Protein AF-A0A1M6EEF3-F1 (afdb_monomer_lite)

Radius of gyration: 14.66 Å; chains: 1; bounding box: 43×31×36 Å

Foldseek 3Di:
DCVVVVVLVVLVVCCVVFVQLLSLVVQLVVLLVVLVVQVVVVHDVVSSVVSCVRNVVSVVVNVVQPDDPDPVSNGDRDDPPPPD

pLDDT: mean 86.14, std 10.85, range [40.59, 94.94]

Organism: NCBI:txid415425

Structure (mmCIF, N/CA/C/O backbone):
data_AF-A0A1M6EEF3-F1
#
_entry.id   AF-A0A1M6EEF3-F1
#
loop_
_atom_site.group_PDB
_atom_site.id
_atom_site.type_symbol
_atom_site.label_atom_id
_atom_site.label_alt_id
_atom_site.label_comp_id
_atom_site.label_asym_id
_atom_site.label_entity_id
_atom_site.label_seq_id
_atom_site.pdbx_PDB_ins_code
_atom_site.Cartn_x
_atom_site.Cartn_y
_atom_site.Cartn_z
_atom_site.occupancy
_atom_site.B_iso_or_equiv
_atom_site.auth_seq_id
_atom_site.auth_comp_id
_atom_site.auth_asym_id
_atom_site.auth_atom_id
_atom_site.pdbx_PDB_model_num
ATOM 1 N N . MET A 1 1 ? 11.521 -17.293 -4.159 1.00 60.12 1 MET A N 1
ATOM 2 C CA . MET A 1 1 ? 11.214 -16.581 -2.897 1.00 60.12 1 MET A CA 1
ATOM 3 C C . MET A 1 1 ? 9.699 -16.626 -2.642 1.00 60.12 1 MET A C 1
ATOM 5 O O . MET A 1 1 ? 9.028 -15.640 -2.913 1.00 60.12 1 MET A O 1
ATOM 9 N N . PRO A 1 2 ? 9.123 -17.758 -2.187 1.00 81.06 2 PRO A N 1
ATOM 10 C CA . PRO A 1 2 ? 7.662 -17.913 -2.061 1.00 81.06 2 PRO A CA 1
ATOM 11 C C . PRO A 1 2 ? 7.047 -17.083 -0.921 1.00 81.06 2 PRO A C 1
ATOM 13 O O . PRO A 1 2 ? 5.864 -16.767 -0.955 1.00 81.06 2 PRO A O 1
ATOM 16 N N . TYR A 1 3 ? 7.855 -16.693 0.066 1.00 85.75 3 TYR A N 1
ATOM 17 C CA . TYR A 1 3 ? 7.398 -15.995 1.268 1.00 85.75 3 TYR A CA 1
ATOM 18 C C . TYR A 1 3 ? 6.754 -14.633 0.980 1.00 85.75 3 TYR A C 1
ATOM 20 O O . TYR A 1 3 ? 5.768 -14.287 1.619 1.00 85.75 3 TYR A O 1
ATOM 28 N N . ILE A 1 4 ? 7.264 -13.891 -0.010 1.00 84.31 4 ILE A N 1
ATOM 29 C CA . ILE A 1 4 ? 6.718 -12.576 -0.385 1.00 84.31 4 ILE A CA 1
ATOM 30 C C . ILE A 1 4 ? 5.318 -12.737 -0.988 1.00 84.31 4 ILE A C 1
ATOM 32 O O . ILE A 1 4 ? 4.390 -12.062 -0.564 1.00 84.31 4 ILE A O 1
ATOM 36 N N . GLY A 1 5 ? 5.138 -13.706 -1.891 1.00 83.44 5 GLY A N 1
ATOM 37 C CA . GLY A 1 5 ? 3.828 -13.971 -2.491 1.00 83.44 5 GLY A CA 1
ATOM 38 C C . GLY A 1 5 ? 2.788 -14.462 -1.478 1.00 83.44 5 GLY A C 1
ATOM 39 O O . GLY A 1 5 ? 1.622 -14.097 -1.570 1.00 83.44 5 GLY A O 1
ATOM 40 N N . ILE A 1 6 ? 3.200 -15.248 -0.475 1.00 89.94 6 ILE A N 1
ATOM 41 C CA . ILE A 1 6 ? 2.306 -15.660 0.620 1.00 89.94 6 ILE A CA 1
ATOM 42 C C . ILE A 1 6 ? 1.868 -14.443 1.444 1.00 89.94 6 ILE A C 1
ATOM 44 O O . ILE A 1 6 ? 0.689 -14.327 1.777 1.00 89.94 6 ILE A O 1
ATOM 48 N N . LEU A 1 7 ? 2.789 -13.521 1.743 1.00 87.50 7 LEU A N 1
ATOM 49 C CA . LEU A 1 7 ? 2.460 -12.279 2.444 1.00 87.50 7 LEU A CA 1
ATOM 50 C C . LEU A 1 7 ? 1.482 -11.414 1.641 1.00 87.50 7 LEU A C 1
ATOM 52 O O . LEU A 1 7 ? 0.516 -10.932 2.225 1.00 87.50 7 LEU A O 1
ATOM 56 N N . ASP A 1 8 ? 1.672 -11.274 0.327 1.00 87.00 8 ASP A N 1
ATOM 57 C CA . ASP A 1 8 ? 0.749 -10.521 -0.535 1.00 87.00 8 ASP A CA 1
ATOM 58 C C . ASP A 1 8 ? -0.669 -11.114 -0.506 1.00 87.00 8 ASP A C 1
ATOM 60 O O . ASP A 1 8 ? -1.650 -10.378 -0.396 1.00 87.00 8 ASP A O 1
ATOM 64 N N . ILE A 1 9 ? -0.793 -12.446 -0.527 1.00 88.44 9 ILE A N 1
ATOM 65 C CA . ILE A 1 9 ? -2.090 -13.132 -0.415 1.00 88.44 9 ILE A CA 1
ATOM 66 C C . ILE A 1 9 ? -2.734 -12.862 0.951 1.00 88.44 9 ILE A C 1
ATOM 68 O O . ILE A 1 9 ? -3.921 -12.545 1.016 1.00 88.44 9 ILE A O 1
ATOM 72 N N . ILE A 1 10 ? -1.968 -12.952 2.043 1.00 90.62 10 ILE A N 1
ATOM 73 C CA . ILE A 1 10 ? -2.472 -12.664 3.394 1.00 90.62 10 ILE A CA 1
ATOM 74 C C . ILE A 1 10 ? -2.959 -11.215 3.485 1.00 90.62 10 ILE A C 1
ATOM 76 O O . ILE A 1 10 ? -4.058 -10.975 3.981 1.00 90.62 10 ILE A O 1
ATOM 80 N N . VAL A 1 11 ? -2.178 -10.260 2.973 1.00 89.00 11 VAL A N 1
ATOM 81 C CA . VAL A 1 11 ? -2.551 -8.841 2.922 1.00 89.00 11 VAL A CA 1
ATOM 82 C C . VAL A 1 11 ? -3.831 -8.650 2.110 1.00 89.00 11 VAL A C 1
ATOM 84 O O . VAL A 1 11 ? -4.731 -7.952 2.570 1.00 89.00 11 VAL A O 1
ATOM 87 N N . ALA A 1 12 ? -3.958 -9.304 0.954 1.00 88.19 12 ALA A N 1
ATOM 88 C CA . ALA A 1 12 ? -5.152 -9.220 0.118 1.00 88.19 12 ALA A CA 1
ATOM 89 C C . ALA A 1 12 ? -6.404 -9.749 0.836 1.00 88.19 12 ALA A C 1
ATOM 91 O O . ALA A 1 12 ? -7.431 -9.070 0.852 1.00 88.19 12 ALA A O 1
ATOM 92 N N . PHE A 1 13 ? -6.320 -10.915 1.488 1.00 91.94 13 PHE A N 1
ATOM 93 C CA . PHE A 1 13 ? -7.424 -11.448 2.295 1.00 91.94 13 PHE A CA 1
ATOM 94 C C . PHE A 1 13 ? -7.773 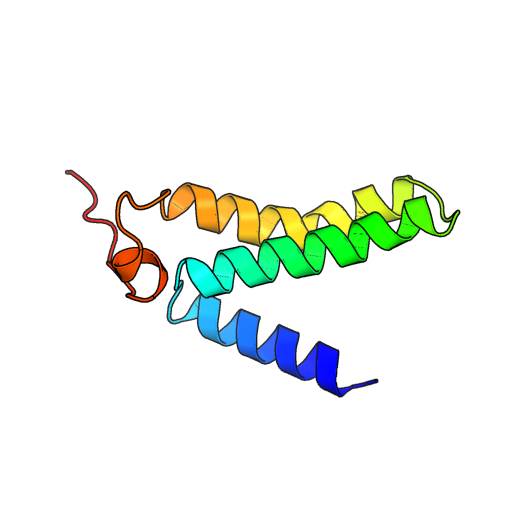-10.534 3.467 1.00 91.94 13 PHE A C 1
ATOM 96 O O . PHE A 1 13 ? -8.948 -10.328 3.765 1.00 91.94 13 PHE A O 1
ATOM 103 N N . PHE A 1 14 ? -6.763 -9.968 4.124 1.00 89.44 14 PHE A N 1
ATOM 104 C CA . PHE A 1 14 ? -6.978 -9.087 5.258 1.00 89.44 14 PHE A CA 1
ATOM 105 C C . PHE A 1 14 ? -7.672 -7.794 4.831 1.00 89.44 14 PHE A C 1
ATOM 107 O O . PHE A 1 14 ? -8.667 -7.428 5.439 1.00 89.44 14 PHE A O 1
ATOM 114 N N . VAL A 1 15 ? -7.222 -7.165 3.742 1.00 88.56 15 VAL A N 1
ATOM 115 C CA . VAL A 1 15 ? -7.850 -5.968 3.158 1.00 88.56 15 VAL A CA 1
ATOM 116 C C . VAL A 1 15 ? -9.287 -6.238 2.705 1.00 88.56 15 VAL A C 1
ATOM 118 O O . VAL A 1 15 ? -10.135 -5.359 2.841 1.00 88.56 15 VAL A O 1
ATOM 121 N N . LEU A 1 16 ? -9.573 -7.443 2.200 1.00 87.75 16 LEU A N 1
ATOM 122 C CA . LEU A 1 16 ? -10.913 -7.830 1.758 1.00 87.75 16 LEU A CA 1
ATOM 123 C C . LEU A 1 16 ? -11.924 -7.886 2.915 1.00 87.75 16 LEU A C 1
ATOM 125 O O . LEU A 1 16 ? -13.082 -7.524 2.725 1.00 87.75 16 LEU A O 1
ATOM 129 N N . ILE A 1 17 ? -11.499 -8.344 4.097 1.00 89.25 17 ILE A N 1
ATOM 130 C CA . ILE A 1 17 ? -12.375 -8.495 5.273 1.00 89.25 17 ILE A CA 1
ATOM 131 C C . ILE A 1 17 ? -12.341 -7.233 6.149 1.00 89.25 17 ILE A C 1
ATOM 133 O O . ILE A 1 17 ? -13.375 -6.766 6.619 1.00 89.25 17 ILE A O 1
ATOM 137 N N . PHE A 1 18 ? -11.152 -6.673 6.356 1.00 87.38 18 PHE A N 1
ATOM 138 C CA . PHE A 1 18 ? -10.882 -5.510 7.191 1.00 87.38 18 PHE A CA 1
ATOM 139 C C . PHE A 1 18 ? -10.000 -4.531 6.408 1.00 87.38 18 PHE A C 1
ATOM 141 O O . PHE A 1 18 ? -8.769 -4.648 6.438 1.00 87.38 18 PHE A O 1
ATOM 148 N N . PRO A 1 19 ? -10.585 -3.539 5.717 1.00 84.25 19 PRO A N 1
ATOM 149 C CA . PRO A 1 19 ? -9.831 -2.574 4.924 1.00 84.25 19 PRO A CA 1
ATOM 150 C C . PRO A 1 19 ? -9.142 -1.544 5.837 1.00 84.25 19 PRO A C 1
ATOM 152 O O . PRO A 1 19 ? -9.469 -0.357 5.854 1.00 84.25 19 PRO A O 1
ATOM 155 N N . ILE A 1 20 ? -8.178 -2.001 6.641 1.00 90.12 20 ILE A N 1
ATOM 156 C CA . ILE A 1 20 ? -7.391 -1.147 7.524 1.00 90.12 20 ILE A CA 1
ATOM 157 C C . ILE A 1 20 ? -6.496 -0.265 6.656 1.00 90.12 20 ILE A C 1
ATOM 159 O O . ILE A 1 20 ? -5.654 -0.754 5.901 1.00 90.12 20 ILE A O 1
ATOM 163 N N . ARG A 1 21 ? -6.653 1.051 6.799 1.00 89.38 21 ARG A N 1
ATOM 164 C CA . ARG A 1 21 ? -6.010 2.063 5.952 1.00 89.38 21 ARG A CA 1
ATOM 165 C C . ARG A 1 21 ? -4.493 1.893 5.865 1.00 89.38 21 ARG A C 1
ATOM 167 O O . ARG A 1 21 ? -3.945 1.989 4.772 1.00 89.38 21 ARG A O 1
ATOM 174 N N . ILE A 1 22 ? -3.814 1.587 6.978 1.00 90.56 22 ILE A N 1
ATOM 175 C CA . ILE A 1 22 ? -2.356 1.372 6.974 1.00 90.56 22 ILE A CA 1
ATOM 176 C C . ILE A 1 22 ? -1.941 0.161 6.128 1.00 90.56 22 ILE A C 1
ATOM 178 O O . ILE A 1 22 ? -0.923 0.209 5.444 1.00 90.56 22 ILE A O 1
ATOM 182 N N . VAL A 1 23 ? -2.747 -0.903 6.129 1.00 91.62 23 VAL A N 1
ATOM 183 C CA . VAL A 1 23 ? -2.487 -2.125 5.356 1.00 91.62 23 VAL A CA 1
ATOM 184 C C . VAL A 1 23 ? -2.736 -1.869 3.871 1.00 91.62 23 VAL A C 1
ATOM 186 O O . VAL A 1 23 ? -1.926 -2.262 3.037 1.00 91.62 23 VAL A O 1
ATOM 189 N N . VAL A 1 24 ? -3.810 -1.150 3.537 1.00 91.56 24 VAL A N 1
ATOM 190 C CA . VAL A 1 24 ? -4.113 -0.745 2.154 1.00 91.56 24 VAL A CA 1
ATOM 191 C C . VAL A 1 24 ? -3.028 0.186 1.604 1.00 91.56 24 VAL A C 1
ATOM 193 O O . VAL A 1 24 ? -2.563 0.005 0.479 1.00 91.56 24 VAL A O 1
ATOM 196 N N . PHE A 1 25 ? -2.571 1.148 2.410 1.00 92.75 25 PHE A N 1
ATOM 197 C CA . PHE A 1 25 ? -1.456 2.025 2.056 1.00 92.75 25 PHE A CA 1
ATOM 198 C C . PHE A 1 25 ? -0.162 1.240 1.841 1.00 92.75 25 PHE A C 1
ATOM 200 O O . PHE A 1 25 ? 0.533 1.471 0.854 1.00 92.75 25 PHE A O 1
ATOM 207 N N . TRP A 1 26 ? 0.140 0.283 2.723 1.00 91.75 26 TRP A N 1
ATOM 208 C CA . TRP A 1 26 ? 1.290 -0.600 2.558 1.00 91.75 26 TRP A CA 1
ATOM 209 C C . TRP A 1 26 ? 1.211 -1.407 1.257 1.00 91.75 26 TRP A C 1
ATOM 211 O O . TRP A 1 26 ? 2.189 -1.451 0.514 1.00 91.75 26 TRP A O 1
ATOM 221 N N . ALA A 1 27 ? 0.047 -1.983 0.942 1.00 92.38 27 ALA A N 1
ATOM 222 C CA . ALA A 1 27 ? -0.170 -2.730 -0.295 1.00 92.38 27 ALA A CA 1
ATOM 223 C C . ALA A 1 27 ? 0.079 -1.862 -1.541 1.00 92.38 27 ALA A C 1
ATOM 225 O O . ALA A 1 27 ? 0.787 -2.286 -2.454 1.00 92.38 27 ALA A O 1
ATOM 226 N N . PHE A 1 28 ? -0.437 -0.626 -1.555 1.00 94.50 28 PHE A N 1
ATOM 227 C CA . PHE A 1 28 ? -0.140 0.349 -2.609 1.00 94.50 28 PHE A CA 1
ATOM 228 C C . PHE A 1 28 ? 1.361 0.633 -2.704 1.00 94.50 28 PHE A C 1
ATOM 230 O O . PHE A 1 28 ? 1.946 0.498 -3.777 1.00 94.50 28 PHE A O 1
ATOM 237 N N . PHE A 1 29 ? 1.985 1.015 -1.590 1.00 94.94 29 PHE A N 1
ATOM 238 C CA . PHE A 1 29 ? 3.381 1.436 -1.547 1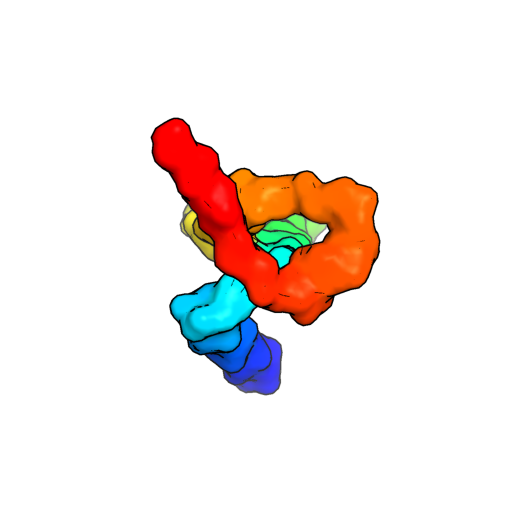.00 94.94 29 PHE A CA 1
ATOM 239 C C . PHE A 1 29 ? 4.323 0.327 -2.028 1.00 94.94 29 PHE A C 1
ATOM 241 O O . PHE A 1 29 ? 5.195 0.562 -2.866 1.00 94.94 29 PHE A O 1
ATOM 248 N N . TRP A 1 30 ? 4.098 -0.900 -1.556 1.00 93.00 30 TRP A N 1
ATOM 249 C CA . TRP A 1 30 ? 4.868 -2.073 -1.946 1.00 93.00 30 TRP A CA 1
ATOM 250 C C . TRP A 1 30 ? 4.706 -2.410 -3.433 1.00 93.00 30 TRP A C 1
ATOM 252 O O . TRP A 1 30 ? 5.702 -2.563 -4.150 1.00 93.00 30 TRP A O 1
ATOM 262 N N . ALA A 1 31 ? 3.463 -2.476 -3.923 1.00 92.44 31 ALA A N 1
ATOM 263 C CA . ALA A 1 31 ? 3.178 -2.782 -5.323 1.00 92.44 31 ALA A CA 1
ATOM 264 C C . ALA A 1 31 ? 3.714 -1.695 -6.267 1.00 92.44 31 ALA A C 1
ATOM 266 O O . ALA A 1 31 ? 4.250 -2.007 -7.332 1.00 92.44 31 ALA A O 1
ATOM 267 N N . PHE A 1 32 ? 3.618 -0.426 -5.863 1.00 94.69 32 PHE A N 1
ATOM 268 C CA . PHE A 1 32 ? 4.105 0.712 -6.631 1.00 94.69 32 PHE A CA 1
ATOM 269 C C . PHE A 1 32 ? 5.628 0.699 -6.751 1.00 94.69 32 PHE A C 1
ATOM 271 O O . PHE A 1 32 ? 6.143 0.775 -7.864 1.00 94.69 32 PHE A O 1
ATOM 278 N N . ILE A 1 33 ? 6.357 0.532 -5.640 1.00 94.12 33 ILE A N 1
ATOM 279 C CA . ILE A 1 33 ? 7.826 0.445 -5.670 1.00 94.12 33 ILE A CA 1
ATOM 280 C C . ILE A 1 33 ? 8.286 -0.768 -6.481 1.00 94.12 33 ILE A C 1
ATOM 282 O O . ILE A 1 33 ? 9.212 -0.655 -7.281 1.00 94.12 33 ILE A O 1
ATOM 28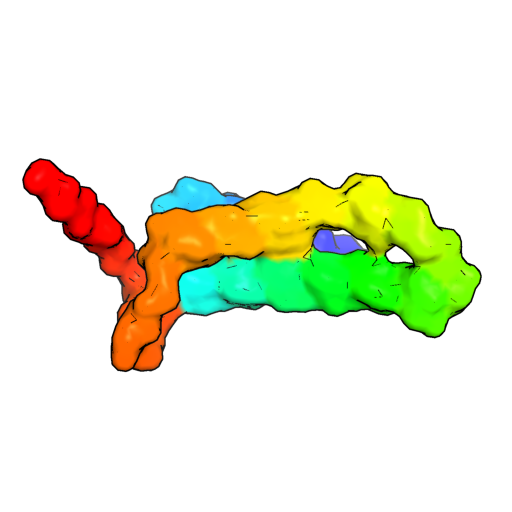6 N N . THR A 1 34 ? 7.620 -1.915 -6.336 1.00 91.19 34 THR A N 1
ATOM 287 C CA . THR A 1 34 ? 7.958 -3.129 -7.094 1.00 91.19 34 THR A CA 1
ATOM 288 C C . THR A 1 34 ? 7.749 -2.934 -8.596 1.00 91.19 34 THR A C 1
ATOM 290 O O . THR A 1 34 ? 8.594 -3.339 -9.397 1.00 91.19 34 THR A O 1
ATOM 293 N N . ALA A 1 35 ? 6.650 -2.286 -8.992 1.00 91.25 35 ALA A N 1
ATOM 294 C CA . ALA A 1 35 ? 6.410 -1.941 -10.386 1.00 91.25 35 ALA A CA 1
ATOM 295 C C . ALA A 1 35 ? 7.443 -0.919 -10.884 1.00 91.25 35 ALA A C 1
ATOM 297 O O . ALA A 1 35 ? 8.008 -1.103 -11.958 1.00 91.25 35 ALA A O 1
ATOM 298 N N . LEU A 1 36 ? 7.737 0.124 -10.102 1.00 93.06 36 LEU A N 1
ATOM 299 C CA . LEU A 1 36 ? 8.674 1.192 -10.462 1.00 93.06 36 LEU A CA 1
ATOM 300 C C . LEU A 1 36 ? 10.126 0.703 -10.551 1.00 93.06 36 LEU A C 1
ATOM 302 O O . LEU A 1 36 ? 10.907 1.206 -11.355 1.00 93.06 36 LEU A O 1
ATOM 306 N N . SER A 1 37 ? 10.490 -0.327 -9.787 1.00 91.38 37 SER A 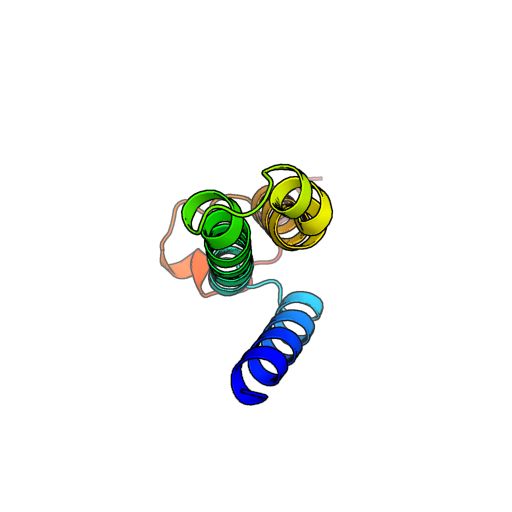N 1
ATOM 307 C CA . SER A 1 37 ? 11.803 -0.963 -9.888 1.00 91.38 37 SER A CA 1
ATOM 308 C C . SER A 1 37 ? 12.084 -1.493 -11.297 1.00 91.38 37 SER A C 1
ATOM 310 O O . SER A 1 37 ? 13.252 -1.631 -11.652 1.00 91.38 37 SER A O 1
ATOM 312 N N . ARG A 1 38 ? 11.054 -1.787 -12.107 1.00 88.81 38 ARG A N 1
ATOM 313 C CA . ARG A 1 38 ? 11.207 -2.292 -13.479 1.00 88.81 38 ARG A CA 1
ATOM 314 C C . ARG A 1 38 ? 11.855 -1.266 -14.416 1.00 88.81 38 ARG A C 1
ATOM 316 O O . ARG A 1 38 ? 12.973 -1.542 -14.858 1.00 88.81 38 ARG A O 1
ATOM 323 N N . PRO A 1 39 ? 11.258 -0.081 -14.661 1.00 89.50 39 PRO A N 1
ATOM 324 C CA . PRO A 1 39 ? 11.893 0.942 -15.487 1.00 89.50 39 PRO A CA 1
ATOM 325 C C . PRO A 1 39 ? 13.226 1.419 -14.900 1.00 89.50 39 PRO A C 1
ATOM 327 O O . PRO A 1 39 ? 14.158 1.683 -15.652 1.00 89.50 39 PRO A O 1
ATOM 330 N N . ILE A 1 40 ? 13.367 1.452 -13.567 1.00 91.88 40 ILE A N 1
ATOM 331 C CA . ILE A 1 40 ? 14.643 1.802 -12.916 1.00 91.88 40 ILE A CA 1
ATOM 332 C C . ILE A 1 40 ? 15.743 0.777 -13.235 1.00 91.88 40 ILE A C 1
ATOM 334 O O . ILE A 1 40 ? 16.906 1.144 -13.376 1.00 91.88 40 ILE A O 1
ATOM 338 N N . SER A 1 41 ? 15.387 -0.499 -13.385 1.00 91.94 41 SER A N 1
ATOM 339 C CA . SER A 1 41 ? 16.330 -1.576 -13.718 1.00 91.94 41 SER A CA 1
ATOM 340 C C . SER A 1 41 ? 16.625 -1.681 -15.221 1.00 91.94 41 SER A C 1
ATOM 342 O O . SER A 1 41 ? 17.304 -2.614 -15.639 1.00 91.94 41 SER A O 1
ATOM 344 N N . GLY A 1 42 ? 16.110 -0.754 -16.036 1.00 89.94 42 GLY A N 1
ATOM 345 C CA . GLY A 1 42 ? 16.312 -0.729 -17.485 1.00 89.94 42 GLY A CA 1
ATOM 346 C C . GLY A 1 42 ? 15.342 -1.598 -18.293 1.00 89.94 42 GLY A C 1
ATOM 347 O O . GLY A 1 42 ? 15.579 -1.797 -19.481 1.00 89.94 42 GLY A O 1
ATOM 348 N N . MET A 1 43 ? 14.263 -2.109 -17.683 1.00 90.69 43 MET A N 1
ATOM 349 C CA . MET A 1 43 ? 13.161 -2.741 -18.427 1.00 90.69 43 MET A CA 1
ATOM 350 C C . MET A 1 43 ? 12.241 -1.695 -19.063 1.00 90.69 43 MET A C 1
ATOM 352 O O . MET A 1 43 ? 12.248 -0.520 -18.690 1.00 90.69 43 MET A O 1
ATOM 356 N N . GLU A 1 44 ? 11.434 -2.126 -20.031 1.00 91.44 44 GLU A N 1
ATOM 357 C CA . GLU A 1 44 ? 10.534 -1.233 -20.754 1.00 91.44 44 GLU A CA 1
ATOM 358 C C . GLU A 1 44 ? 9.487 -0.603 -19.828 1.00 91.44 44 GLU A C 1
ATOM 360 O O . GLU A 1 44 ? 8.890 -1.261 -18.974 1.0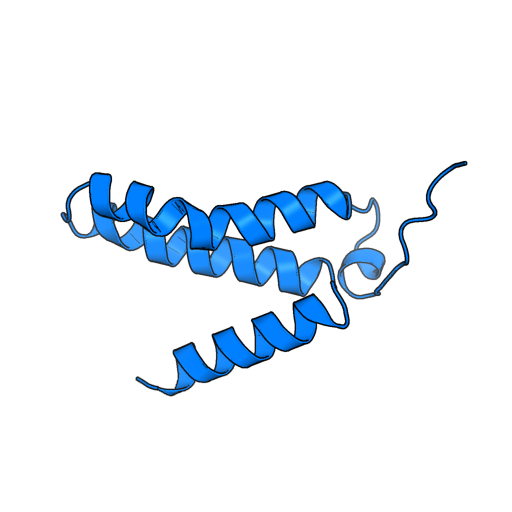0 91.44 44 GLU A O 1
ATOM 365 N N . PHE A 1 45 ? 9.205 0.686 -20.037 1.00 89.94 45 PHE A N 1
ATOM 366 C CA . PHE A 1 45 ? 8.181 1.405 -19.274 1.00 89.94 45 PHE A CA 1
ATOM 367 C C . PHE A 1 45 ? 6.778 0.793 -19.440 1.00 89.94 45 PHE A C 1
ATOM 369 O O . PHE A 1 45 ? 5.938 0.919 -18.552 1.00 89.94 45 PHE A O 1
ATOM 376 N N . ILE A 1 46 ? 6.522 0.078 -20.539 1.00 93.06 46 ILE A N 1
ATOM 377 C CA . ILE A 1 46 ? 5.258 -0.633 -20.757 1.00 93.06 46 ILE A CA 1
ATOM 378 C C . ILE A 1 46 ? 5.012 -1.696 -19.678 1.00 93.06 46 ILE A C 1
ATOM 380 O O . ILE A 1 46 ? 3.886 -1.789 -19.197 1.00 93.06 46 ILE A O 1
ATOM 384 N N . GLU A 1 47 ? 6.039 -2.400 -19.185 1.00 89.25 47 GLU A N 1
ATOM 385 C CA . GLU A 1 47 ? 5.868 -3.393 -18.108 1.00 89.25 47 GLU A CA 1
ATOM 386 C C . GLU A 1 47 ? 5.335 -2.771 -16.806 1.00 89.25 47 GLU A C 1
ATOM 388 O O . GLU A 1 47 ? 4.648 -3.429 -16.018 1.00 89.25 47 GLU A O 1
ATOM 393 N N . PHE A 1 48 ? 5.656 -1.495 -16.563 1.00 91.12 48 PHE A N 1
ATOM 394 C CA . PHE A 1 48 ? 5.109 -0.738 -15.440 1.00 91.12 48 PHE A CA 1
ATOM 395 C C . PHE A 1 48 ? 3.619 -0.443 -15.646 1.00 91.12 48 PHE A C 1
ATOM 397 O O . PHE A 1 48 ? 2.829 -0.602 -14.711 1.00 91.12 48 PHE A O 1
ATOM 404 N N . ILE A 1 49 ? 3.227 -0.057 -16.866 1.00 91.44 49 ILE A N 1
ATOM 405 C CA . ILE A 1 49 ? 1.827 0.213 -17.222 1.00 91.44 49 ILE A CA 1
ATOM 406 C C . ILE A 1 49 ? 0.995 -1.071 -17.179 1.00 91.44 49 ILE A C 1
ATOM 408 O O . ILE A 1 49 ? -0.095 -1.064 -16.611 1.00 91.44 49 ILE A O 1
ATOM 412 N N . GLU A 1 50 ? 1.501 -2.186 -17.701 1.00 92.62 50 GLU A N 1
ATOM 413 C CA . GLU A 1 50 ? 0.815 -3.485 -17.654 1.00 92.62 50 GLU A CA 1
ATOM 414 C C . GLU A 1 50 ? 0.520 -3.931 -16.218 1.00 92.62 50 GLU A C 1
ATOM 416 O O . GLU A 1 50 ? -0.508 -4.544 -15.936 1.00 92.62 50 GLU A O 1
ATOM 421 N N . ARG A 1 51 ? 1.399 -3.570 -15.279 1.00 89.88 51 ARG A N 1
ATOM 422 C CA . ARG A 1 51 ? 1.244 -3.856 -13.848 1.00 89.88 51 ARG A CA 1
ATOM 423 C C . ARG A 1 51 ? 0.560 -2.739 -13.066 1.00 89.88 51 ARG A C 1
ATOM 425 O O . ARG A 1 51 ? 0.469 -2.833 -11.841 1.00 89.88 51 ARG A O 1
ATOM 432 N N . SER A 1 52 ? 0.039 -1.717 -13.745 1.00 91.31 52 SER A N 1
ATOM 433 C CA . SER A 1 52 ? -0.642 -0.592 -13.097 1.00 91.31 52 SER A CA 1
ATOM 434 C C . SER A 1 52 ? -1.860 -1.011 -12.287 1.00 91.31 52 SER A C 1
ATOM 436 O O . SER A 1 52 ? -2.110 -0.4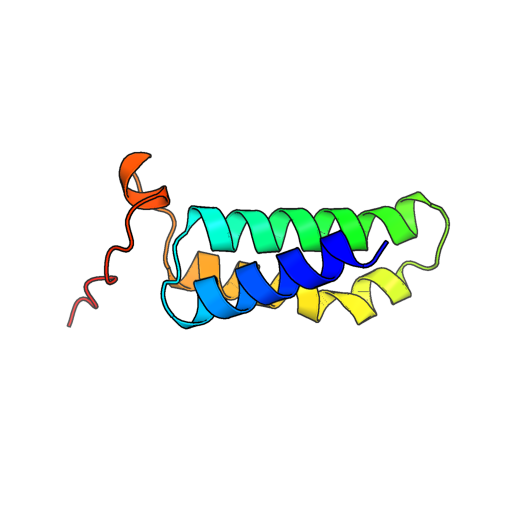46 -11.221 1.00 91.31 52 SER A O 1
ATOM 438 N N . ALA A 1 53 ? -2.562 -2.064 -12.714 1.00 90.12 53 ALA A N 1
ATOM 439 C CA . ALA A 1 53 ? -3.688 -2.638 -11.983 1.00 90.12 53 ALA A CA 1
ATOM 440 C C . ALA A 1 53 ? -3.312 -3.063 -10.548 1.00 90.12 53 ALA A C 1
ATOM 442 O O . ALA A 1 53 ? -4.106 -2.883 -9.627 1.00 90.12 53 ALA A O 1
ATOM 443 N N . ASN A 1 54 ? -2.084 -3.549 -10.329 1.00 90.75 54 ASN A N 1
ATOM 444 C CA . ASN A 1 54 ? -1.660 -4.071 -9.027 1.00 90.75 54 ASN A CA 1
ATOM 445 C C . ASN A 1 54 ? -1.505 -2.977 -7.962 1.00 90.75 54 ASN A C 1
ATOM 447 O O . ASN A 1 54 ? -1.788 -3.227 -6.795 1.00 90.75 54 ASN A O 1
ATOM 451 N N . TRP A 1 55 ? -1.064 -1.773 -8.341 1.00 92.62 55 TRP A N 1
ATOM 452 C CA . TRP A 1 55 ? -0.907 -0.658 -7.398 1.00 92.62 55 TRP A CA 1
ATOM 453 C C . TRP A 1 55 ? -2.083 0.325 -7.431 1.00 92.62 55 TRP A C 1
ATOM 455 O O . TRP A 1 55 ? -2.406 0.926 -6.409 1.00 92.62 55 TRP A O 1
ATOM 465 N N . SER A 1 56 ? -2.781 0.467 -8.559 1.00 93.94 56 SER A N 1
ATOM 466 C CA . SER A 1 56 ? -3.929 1.379 -8.663 1.00 93.94 56 SER A CA 1
ATOM 467 C C . SER A 1 56 ? -5.154 0.903 -7.876 1.00 93.94 56 SER A C 1
ATOM 469 O O . SER A 1 56 ? -5.857 1.735 -7.311 1.00 93.94 56 SER A O 1
ATOM 471 N N . LEU A 1 57 ? -5.392 -0.409 -7.761 1.00 92.81 57 LEU A N 1
ATOM 472 C CA . LEU A 1 57 ? -6.530 -0.944 -7.002 1.00 92.81 57 LEU A CA 1
ATOM 473 C C . LEU A 1 57 ? -6.458 -0.604 -5.496 1.00 92.81 57 LEU A C 1
ATOM 475 O O . LEU A 1 57 ? -7.406 0.005 -4.989 1.00 92.81 57 LEU A O 1
ATOM 479 N N . PRO A 1 58 ? -5.355 -0.897 -4.769 1.00 92.31 58 PRO A N 1
ATOM 480 C CA . PRO A 1 58 ? -5.205 -0.449 -3.384 1.00 92.31 58 PRO A CA 1
ATOM 481 C C . PRO A 1 58 ? -5.240 1.076 -3.241 1.00 92.31 58 PRO A C 1
ATOM 483 O O . PRO A 1 58 ? -5.765 1.581 -2.253 1.00 92.31 58 PRO A O 1
ATOM 486 N N . LEU A 1 59 ? -4.730 1.822 -4.227 1.00 93.44 59 LEU A N 1
ATOM 487 C CA . LEU A 1 59 ? -4.774 3.285 -4.213 1.00 93.44 59 LEU A CA 1
ATOM 488 C C . LEU A 1 59 ? -6.214 3.814 -4.266 1.00 93.44 59 LEU A C 1
ATOM 490 O O . LEU A 1 59 ? -6.587 4.663 -3.459 1.00 93.44 59 LEU A O 1
ATOM 494 N N . VAL A 1 60 ? -7.039 3.292 -5.178 1.00 93.69 60 VAL A N 1
ATOM 495 C CA . VAL A 1 60 ? -8.462 3.652 -5.280 1.00 93.69 60 VAL A CA 1
ATOM 496 C C . VAL A 1 60 ? -9.200 3.286 -3.996 1.00 93.69 60 VAL A C 1
ATOM 498 O O . VAL A 1 60 ? -9.993 4.086 -3.496 1.00 93.69 60 VAL A O 1
ATOM 501 N N . LEU A 1 61 ? -8.908 2.118 -3.418 1.00 91.50 61 LEU A N 1
ATOM 502 C CA . LEU A 1 61 ? -9.485 1.717 -2.139 1.00 91.50 61 LEU A CA 1
ATOM 503 C C . LEU A 1 61 ? -9.084 2.681 -1.014 1.00 91.50 61 LEU A C 1
ATOM 505 O O . LEU A 1 61 ? -9.946 3.114 -0.256 1.00 91.50 61 LEU A O 1
ATOM 509 N N . LEU A 1 62 ? -7.811 3.077 -0.934 1.00 91.31 62 LEU A N 1
ATOM 510 C CA . LEU A 1 62 ? -7.332 4.035 0.064 1.00 91.31 62 LEU A CA 1
ATOM 511 C C . LEU A 1 62 ? -8.027 5.396 -0.069 1.00 91.31 62 LEU A C 1
ATOM 513 O O . LEU A 1 62 ? -8.443 5.971 0.933 1.00 91.31 62 LEU A O 1
ATOM 517 N N . ILE A 1 63 ? -8.195 5.887 -1.300 1.00 90.81 63 ILE A N 1
ATOM 518 C CA . ILE A 1 63 ? -8.923 7.133 -1.577 1.00 90.81 63 ILE A CA 1
ATOM 519 C C . ILE A 1 63 ? -10.392 6.997 -1.155 1.00 90.81 63 ILE A C 1
ATOM 521 O O . ILE A 1 63 ? -10.933 7.902 -0.524 1.00 90.81 63 ILE A O 1
ATOM 525 N N . THR A 1 64 ? -11.017 5.850 -1.433 1.00 90.06 64 THR A N 1
ATOM 526 C CA . THR A 1 64 ? -12.412 5.558 -1.058 1.00 90.06 64 THR A CA 1
ATOM 527 C C . THR A 1 64 ? -12.601 5.472 0.462 1.00 90.06 64 THR A C 1
ATOM 529 O O . THR A 1 64 ? -13.637 5.879 0.981 1.00 90.06 64 THR A O 1
ATOM 532 N N . LEU A 1 65 ? -11.595 4.984 1.195 1.00 87.62 65 LEU A N 1
ATOM 533 C CA . LEU A 1 65 ? -11.584 4.947 2.665 1.00 87.62 65 LEU A CA 1
ATOM 534 C C . LEU A 1 65 ? -11.351 6.324 3.312 1.00 87.62 65 LEU A C 1
ATOM 536 O O . LEU A 1 65 ? -11.589 6.482 4.516 1.00 87.62 65 LEU A O 1
ATOM 540 N N . GLY A 1 66 ? -10.872 7.295 2.529 1.00 86.75 66 GLY A N 1
ATOM 541 C CA . GLY A 1 66 ? -10.503 8.634 2.974 1.00 86.75 66 GLY A CA 1
ATOM 542 C C . GLY A 1 66 ? -9.180 8.685 3.746 1.00 86.75 66 GLY A C 1
ATOM 543 O O . GLY A 1 66 ? -8.763 7.722 4.393 1.00 86.75 66 GLY A O 1
ATOM 544 N N . ILE A 1 67 ? -8.525 9.851 3.702 1.00 82.69 67 ILE A N 1
ATOM 545 C CA . ILE A 1 67 ? -7.322 10.137 4.494 1.00 82.69 67 ILE A CA 1
ATOM 546 C C . ILE A 1 67 ? -7.775 10.606 5.882 1.00 82.69 67 ILE A C 1
ATOM 548 O O . ILE A 1 67 ? -8.392 11.668 5.990 1.00 82.69 67 ILE A O 1
ATOM 552 N N . PRO A 1 68 ? -7.503 9.849 6.956 1.00 81.62 68 PRO A N 1
ATOM 553 C CA . PRO A 1 68 ? -7.958 10.226 8.278 1.00 81.62 68 PRO A CA 1
ATOM 554 C C . PRO A 1 68 ? -7.063 11.320 8.866 1.00 81.62 68 PRO A C 1
ATOM 556 O O . PRO A 1 68 ? -5.840 11.303 8.725 1.00 81.62 68 PRO A O 1
ATOM 559 N N . ASN A 1 69 ? -7.676 12.232 9.618 1.00 81.69 69 ASN A N 1
ATOM 560 C CA . ASN A 1 69 ? -6.984 13.342 10.281 1.00 81.69 69 ASN A CA 1
ATOM 561 C C . ASN A 1 69 ? -6.186 12.912 11.527 1.00 81.69 69 ASN A C 1
ATOM 563 O O . ASN A 1 69 ? -5.535 13.733 12.168 1.00 81.69 69 ASN A O 1
ATOM 567 N N . THR A 1 70 ? -6.261 11.640 11.931 1.00 85.94 70 THR A N 1
ATOM 568 C CA . THR A 1 70 ? -5.651 11.132 13.167 1.00 85.94 70 THR A CA 1
ATOM 569 C C . THR A 1 70 ? -4.879 9.845 12.906 1.00 85.94 70 THR A C 1
ATOM 571 O O . THR A 1 70 ? -5.382 8.929 12.261 1.00 85.94 70 THR A O 1
ATOM 574 N N . LEU A 1 71 ? -3.669 9.742 13.471 1.00 84.88 71 LEU A N 1
ATOM 575 C CA . LEU A 1 71 ? -2.799 8.564 13.335 1.00 84.88 71 LEU A CA 1
ATOM 576 C C . LEU A 1 71 ? -3.466 7.270 13.819 1.00 84.88 71 LEU A C 1
ATOM 578 O O . LEU A 1 71 ? -3.300 6.222 13.208 1.00 84.88 71 LEU A O 1
ATOM 582 N N . LYS A 1 72 ? -4.272 7.336 14.882 1.00 84.62 72 LYS A N 1
ATOM 583 C CA . LYS A 1 72 ? -4.989 6.176 15.432 1.00 84.62 72 LYS A CA 1
ATOM 584 C C . LYS A 1 72 ? -5.934 5.535 14.407 1.00 84.62 72 LYS A C 1
ATOM 586 O O . LYS A 1 72 ? -5.980 4.315 14.284 1.00 84.62 72 LYS A O 1
ATOM 591 N N . SER A 1 73 ? -6.628 6.361 13.633 1.00 83.38 73 SER A N 1
ATOM 592 C CA . SER A 1 73 ? -7.595 5.947 12.617 1.00 83.38 73 SER A CA 1
ATOM 593 C C . SER A 1 73 ? -6.943 5.258 11.410 1.00 83.38 73 SER A C 1
ATOM 595 O O . SER A 1 73 ? -7.641 4.654 10.602 1.00 83.38 73 SER A O 1
ATOM 597 N N . TRP A 1 74 ? -5.612 5.297 11.278 1.00 85.94 74 TRP A N 1
ATOM 598 C CA . TRP A 1 74 ? -4.895 4.474 10.297 1.00 85.94 74 TRP A CA 1
ATOM 599 C C . TRP A 1 74 ? -4.825 2.998 10.695 1.00 85.94 74 TRP A C 1
ATOM 601 O O . TRP A 1 74 ? -4.782 2.138 9.817 1.00 85.94 74 TRP A O 1
ATOM 611 N N . PHE A 1 75 ? -4.812 2.714 12.000 1.00 86.38 75 PHE A N 1
ATOM 612 C CA . PHE A 1 75 ? -4.702 1.363 12.563 1.00 86.38 75 PHE A CA 1
ATOM 613 C C . PHE A 1 75 ? -6.053 0.761 12.943 1.00 86.38 75 PHE A C 1
ATOM 615 O O . PHE A 1 75 ? -6.160 -0.449 13.120 1.00 86.38 75 PHE A O 1
ATOM 622 N N . ILE A 1 76 ? -7.080 1.597 13.084 1.00 81.62 76 ILE A N 1
ATOM 623 C CA . ILE A 1 76 ? -8.434 1.168 13.412 1.00 81.62 76 ILE A CA 1
ATOM 624 C C . ILE A 1 76 ? -9.244 1.071 12.127 1.00 81.62 76 ILE A C 1
ATOM 626 O O . ILE A 1 76 ? -9.238 1.986 11.303 1.00 81.62 76 ILE A O 1
ATOM 630 N N . PHE A 1 77 ? -9.970 -0.034 11.981 1.00 75.31 77 PHE A N 1
ATOM 631 C CA . PHE A 1 77 ? -11.060 -0.100 11.025 1.00 75.31 77 PHE A CA 1
ATOM 632 C C . PHE A 1 77 ? -12.210 0.764 11.549 1.00 75.31 77 PHE A C 1
ATOM 634 O O . PHE A 1 77 ? -12.951 0.369 12.447 1.00 75.31 77 PHE A O 1
ATOM 641 N N . GLU A 1 78 ? -12.300 1.983 11.035 1.00 70.94 78 GLU A N 1
ATOM 642 C CA . GLU A 1 78 ? -13.476 2.825 11.196 1.00 70.94 78 GLU A CA 1
ATOM 643 C C . GLU A 1 78 ? -14.345 2.613 9.963 1.00 70.94 78 GLU A C 1
ATOM 645 O O . GLU A 1 78 ? -13.922 2.925 8.847 1.00 70.94 78 GLU A O 1
ATOM 650 N N . GLU A 1 79 ? -15.555 2.089 10.160 1.00 64.75 79 GLU A N 1
ATOM 651 C CA . GLU A 1 79 ? -16.589 2.164 9.134 1.00 64.75 79 GLU A CA 1
ATOM 652 C C . GLU A 1 79 ? -16.748 3.639 8.770 1.00 64.75 79 GLU A C 1
ATOM 654 O O . GLU A 1 79 ? -17.044 4.479 9.628 1.00 64.75 79 GLU A O 1
ATOM 659 N N . THR A 1 80 ? -16.483 3.978 7.509 1.00 60.69 80 THR A N 1
ATOM 660 C CA . THR A 1 80 ? -16.769 5.313 7.005 1.00 60.69 80 THR A CA 1
ATOM 661 C C . THR A 1 80 ? -18.253 5.543 7.231 1.00 60.69 80 THR A C 1
ATOM 663 O O . THR A 1 80 ? -19.101 4.888 6.624 1.00 60.69 80 THR A O 1
ATOM 666 N N . LYS A 1 81 ? -18.576 6.441 8.166 1.00 51.88 81 LYS A N 1
ATOM 667 C CA . LYS A 1 81 ? -19.942 6.890 8.395 1.00 51.88 81 LYS A CA 1
ATOM 668 C C . LYS A 1 81 ? -20.369 7.538 7.082 1.00 51.88 81 LYS A C 1
ATOM 670 O O . LYS A 1 81 ? -19.969 8.659 6.791 1.00 51.88 81 LYS A O 1
ATOM 675 N N . LYS A 1 82 ? -21.072 6.777 6.241 1.00 48.88 82 LYS A N 1
ATOM 676 C CA . LYS A 1 82 ? -21.718 7.286 5.036 1.00 48.88 82 LYS A CA 1
ATOM 677 C C . LYS A 1 82 ? -22.677 8.356 5.538 1.00 48.88 82 LYS A C 1
ATOM 679 O O . LYS A 1 82 ? -23.690 8.026 6.151 1.00 48.88 82 LYS A O 1
ATOM 684 N N . GLU A 1 83 ? -22.292 9.618 5.404 1.00 49.06 83 GLU A N 1
ATOM 685 C CA . GLU A 1 83 ? -23.229 10.715 5.587 1.00 49.06 83 GLU A CA 1
ATOM 686 C C . GLU A 1 83 ? -24.363 10.484 4.581 1.00 49.06 83 GLU A C 1
ATOM 688 O O . GLU A 1 83 ? -24.122 10.281 3.388 1.00 49.06 83 GLU A O 1
ATOM 693 N N . SER A 1 84 ? -25.565 10.337 5.141 1.00 40.59 84 SER A N 1
ATOM 694 C CA . SER A 1 84 ? -26.847 10.108 4.473 1.00 40.59 84 SER A CA 1
ATOM 695 C C . SER A 1 84 ? -27.261 11.285 3.609 1.00 40.59 84 SER A C 1
ATOM 697 O O . SER A 1 84 ? -27.139 12.415 4.138 1.00 40.59 84 SER A O 1
#

Secondary structure (DSSP, 8-state):
-HHHHHHHHHHHHHHHH---HHHHHHHHHHHHHHHHHHHHTT--HHHHHHTHHHHHHHHHHHHHH---SSTHHHHS--------

Sequence (84 aa):
MPYIGILDIIVAFFVLIFPIRIVVFWAFFWAFITALSRPISGMEFIEFIERSANWSLPLVLLITLGIPNTLKSWFIFEETKKES